Protein AF-A0A080LVT1-F1 (afdb_monomer_lite)

Secondary structure (DSSP, 8-state):
-HHHHHHHHHHHHHHHHHHHHHHHHHHHHHHHHHHHHH--GGG--HHHHHHHHHHHHHHHTS-HHHHHHHHHHHHHHHHHHHHH--

Foldseek 3Di:
DVVVVVVVVVVVVVVVVVVVVLLVVLQVLLVLVVVLVPDDLVPDDPVCNVVSVVSVVVNVPDDPVSNVSSVVSNVVVVVVVVVVVD

pLDDT: mean 88.39, std 9.92, range [55.06, 97.06]

Structure (mmCIF, N/CA/C/O backbone):
data_AF-A0A080LVT1-F1
#
_entry.id   AF-A0A080LVT1-F1
#
loop_
_atom_site.group_PDB
_atom_site.id
_atom_site.type_symbol
_atom_site.label_atom_id
_atom_site.label_alt_id
_atom_site.label_comp_id
_atom_site.label_asym_id
_atom_site.label_entity_id
_atom_site.label_seq_id
_atom_site.pdbx_PDB_ins_code
_atom_site.Cartn_x
_atom_site.Cartn_y
_atom_site.Cartn_z
_atom_site.occupancy
_atom_site.B_iso_or_equiv
_atom_site.auth_seq_id
_atom_site.auth_comp_id
_atom_site.auth_asym_id
_atom_site.auth_atom_id
_atom_site.pdbx_PDB_model_num
ATOM 1 N N . MET A 1 1 ? 27.107 -3.157 -32.564 1.00 55.06 1 MET A N 1
ATOM 2 C CA . MET A 1 1 ? 27.831 -3.703 -31.393 1.00 55.06 1 MET A CA 1
ATOM 3 C C . MET A 1 1 ? 26.821 -4.499 -30.570 1.00 55.06 1 MET A C 1
ATOM 5 O O . MET A 1 1 ? 26.150 -3.891 -29.746 1.00 55.06 1 MET A O 1
ATOM 9 N N . PRO A 1 2 ? 26.674 -5.812 -30.815 1.00 66.25 2 PRO A N 1
ATOM 10 C CA . PRO A 1 2 ? 25.551 -6.629 -30.321 1.00 66.25 2 PRO A CA 1
ATOM 11 C C . PRO A 1 2 ? 25.398 -6.643 -28.788 1.00 66.25 2 PRO A C 1
ATOM 13 O O . PRO A 1 2 ? 24.285 -6.657 -28.279 1.00 66.25 2 PRO A O 1
ATOM 16 N N . HIS A 1 3 ? 26.493 -6.500 -28.035 1.00 70.62 3 HIS A N 1
ATOM 17 C CA . HIS A 1 3 ? 26.453 -6.466 -26.565 1.00 70.62 3 HIS A CA 1
ATOM 18 C C . HIS A 1 3 ? 25.793 -5.223 -25.955 1.00 70.62 3 HIS A C 1
ATOM 20 O O . HIS A 1 3 ? 25.448 -5.235 -24.774 1.00 70.62 3 HIS A O 1
ATOM 26 N N . ARG A 1 4 ? 25.650 -4.119 -26.705 1.00 79.94 4 ARG A N 1
ATOM 27 C CA . ARG A 1 4 ? 24.884 -2.959 -26.215 1.00 79.94 4 ARG A CA 1
ATOM 28 C C . ARG A 1 4 ? 23.388 -3.235 -26.280 1.00 79.94 4 ARG A C 1
ATOM 30 O O . ARG A 1 4 ? 22.695 -2.922 -25.320 1.00 79.94 4 ARG A O 1
ATOM 37 N N . ASP A 1 5 ? 22.929 -3.854 -27.360 1.00 82.69 5 ASP A N 1
ATOM 38 C CA . ASP A 1 5 ? 21.512 -4.152 -27.574 1.00 82.69 5 ASP A CA 1
ATOM 39 C C . ASP A 1 5 ? 21.015 -5.214 -26.577 1.00 82.69 5 ASP A C 1
ATOM 41 O O . ASP A 1 5 ? 19.951 -5.053 -25.982 1.00 82.69 5 ASP A O 1
ATOM 45 N N . GLU A 1 6 ? 21.840 -6.225 -26.277 1.00 85.50 6 GLU A N 1
ATOM 46 C CA . GLU A 1 6 ? 21.564 -7.220 -25.226 1.00 85.50 6 GLU A CA 1
ATOM 47 C C . GLU A 1 6 ? 21.418 -6.574 -23.840 1.00 85.50 6 GLU A C 1
ATOM 49 O O . GLU A 1 6 ? 20.448 -6.832 -23.129 1.00 85.50 6 GLU A O 1
ATOM 54 N N . LYS A 1 7 ? 22.339 -5.677 -23.460 1.00 86.25 7 LYS A N 1
ATOM 55 C CA . LYS A 1 7 ? 22.269 -4.970 -22.170 1.00 86.25 7 LYS A CA 1
ATOM 56 C C . LYS A 1 7 ? 21.043 -4.068 -22.064 1.00 86.25 7 LYS A C 1
ATOM 58 O O . LYS A 1 7 ? 20.424 -4.018 -21.006 1.00 86.25 7 LYS A O 1
ATOM 63 N N . VAL A 1 8 ? 20.686 -3.369 -23.141 1.00 92.00 8 VAL A N 1
ATOM 64 C CA . VAL A 1 8 ? 19.473 -2.538 -23.183 1.00 92.00 8 VAL A CA 1
ATOM 65 C C . VAL A 1 8 ? 18.227 -3.409 -23.017 1.00 92.00 8 VAL A C 1
ATOM 67 O O . VAL A 1 8 ? 17.346 -3.058 -22.235 1.00 92.00 8 VAL A O 1
ATOM 70 N N . SER A 1 9 ? 18.181 -4.571 -23.673 1.00 91.44 9 SER A N 1
ATOM 71 C CA . SER A 1 9 ? 17.077 -5.523 -23.517 1.00 91.44 9 SER A CA 1
ATOM 72 C C . SER A 1 9 ? 16.968 -6.064 -22.089 1.00 91.44 9 SER A C 1
ATOM 74 O O . SER A 1 9 ? 15.862 -6.168 -21.563 1.00 91.44 9 SER A O 1
ATOM 76 N N . MET A 1 10 ? 18.094 -6.393 -21.448 1.00 91.56 10 MET A N 1
ATOM 77 C CA . MET A 1 10 ? 18.099 -6.885 -20.065 1.00 91.56 10 MET A CA 1
ATOM 78 C C . MET A 1 10 ? 17.606 -5.824 -19.075 1.00 91.56 10 MET A C 1
ATOM 80 O O . MET A 1 10 ? 16.773 -6.128 -18.226 1.00 91.56 10 MET A O 1
ATOM 84 N N . LEU A 1 11 ? 18.058 -4.573 -19.217 1.00 93.31 11 LEU A N 1
ATOM 85 C CA . LEU A 1 11 ? 17.604 -3.462 -18.372 1.00 93.31 11 LEU A CA 1
ATOM 86 C C . LEU A 1 11 ? 16.109 -3.169 -18.558 1.00 93.31 11 LEU A C 1
ATOM 88 O O . LEU A 1 11 ? 15.414 -2.885 -17.586 1.00 93.31 11 LEU A O 1
ATOM 92 N N . GLY A 1 12 ? 15.604 -3.254 -19.794 1.00 93.62 12 GLY A N 1
ATOM 93 C CA . GLY A 1 12 ? 14.176 -3.095 -20.074 1.00 93.62 12 GLY A CA 1
ATOM 94 C C . GLY A 1 12 ? 13.324 -4.141 -19.353 1.00 93.62 12 GLY A C 1
ATOM 95 O O . GLY A 1 12 ? 12.320 -3.795 -18.735 1.00 93.62 12 GLY A O 1
ATOM 96 N N . HIS A 1 13 ? 13.767 -5.399 -19.363 1.00 94.56 13 HIS A N 1
ATOM 97 C CA . HIS A 1 13 ? 13.085 -6.476 -18.649 1.00 94.56 13 HIS A CA 1
ATOM 98 C C . HIS A 1 13 ? 13.097 -6.273 -17.126 1.00 94.56 13 HIS A C 1
ATOM 100 O O . HIS A 1 13 ? 12.080 -6.462 -16.462 1.00 94.56 13 HIS A O 1
ATOM 106 N N . GLU A 1 14 ? 14.227 -5.843 -16.563 1.00 96.12 14 GLU A N 1
ATOM 107 C CA . GLU A 1 14 ? 14.338 -5.574 -15.126 1.00 96.12 14 GLU A CA 1
ATOM 108 C C . GLU A 1 14 ? 13.429 -4.415 -14.686 1.00 96.12 14 GLU A C 1
ATOM 110 O O . GLU A 1 14 ? 12.750 -4.506 -13.662 1.00 96.12 14 GLU A O 1
ATOM 115 N N . LEU A 1 15 ? 13.329 -3.359 -15.500 1.00 95.81 15 LEU A N 1
ATOM 116 C CA . LEU A 1 15 ? 12.383 -2.267 -15.265 1.00 95.81 15 LEU A CA 1
ATOM 117 C C . LEU A 1 15 ? 10.927 -2.734 -15.318 1.00 95.81 15 LEU A C 1
ATOM 119 O O . LEU A 1 15 ? 10.124 -2.293 -14.499 1.00 95.81 15 LEU A O 1
ATOM 123 N N . GLU A 1 16 ? 10.575 -3.622 -16.245 1.00 95.75 16 GLU A N 1
ATOM 124 C CA . GLU A 1 16 ? 9.222 -4.176 -16.338 1.00 95.75 16 GLU A CA 1
ATOM 125 C C . GLU A 1 16 ? 8.857 -4.991 -15.088 1.00 95.75 16 GLU A C 1
ATOM 127 O O . GLU A 1 16 ? 7.764 -4.831 -14.533 1.00 95.75 16 GLU A O 1
ATOM 132 N N . LEU A 1 17 ? 9.795 -5.799 -14.581 1.00 95.69 17 LEU A N 1
ATOM 133 C CA . LEU A 1 17 ? 9.624 -6.524 -13.321 1.00 95.69 17 LEU A CA 1
ATOM 134 C C . LEU A 1 17 ? 9.409 -5.562 -12.144 1.00 95.69 17 LEU A C 1
ATOM 136 O O . LEU A 1 17 ? 8.446 -5.728 -11.390 1.00 95.69 17 LEU A O 1
ATOM 140 N N . LEU A 1 18 ? 10.243 -4.523 -12.028 1.00 97.06 18 LEU A N 1
ATOM 141 C CA . LEU A 1 18 ? 10.127 -3.500 -10.983 1.00 97.06 18 LEU A CA 1
ATOM 142 C C . LEU A 1 18 ? 8.813 -2.711 -11.079 1.00 97.06 18 LEU A C 1
ATOM 144 O O . LEU A 1 18 ? 8.177 -2.440 -10.060 1.00 97.06 18 LEU A O 1
ATOM 148 N N . MET A 1 19 ? 8.363 -2.369 -12.288 1.00 95.38 19 MET A N 1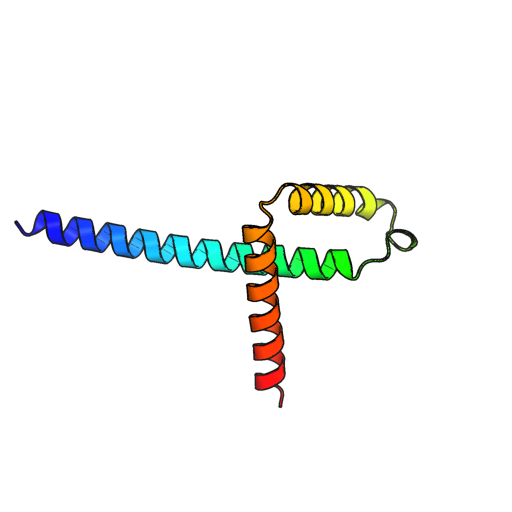
ATOM 149 C CA . MET A 1 19 ? 7.067 -1.719 -12.513 1.00 95.38 19 MET A CA 1
ATOM 150 C C . MET A 1 19 ? 5.914 -2.621 -12.056 1.00 95.38 19 MET A C 1
ATOM 152 O O . MET A 1 19 ? 4.980 -2.153 -11.401 1.00 95.38 19 MET A O 1
ATOM 156 N N . GLY A 1 20 ? 5.998 -3.922 -12.346 1.00 94.56 20 GLY A N 1
ATOM 157 C CA . GLY A 1 20 ? 5.019 -4.906 -11.896 1.00 94.56 20 GLY A CA 1
ATOM 158 C C . GLY A 1 20 ? 4.992 -5.072 -10.374 1.00 94.56 20 GLY A C 1
ATOM 159 O O . GLY A 1 20 ? 3.920 -5.219 -9.785 1.00 94.56 20 GLY A O 1
ATOM 160 N N . GLU A 1 21 ? 6.147 -5.047 -9.712 1.00 96.44 21 GLU A N 1
ATOM 161 C CA . GLU A 1 21 ? 6.226 -5.086 -8.248 1.00 96.44 21 GLU A CA 1
ATOM 162 C C . GLU A 1 21 ? 5.687 -3.799 -7.612 1.00 96.44 21 GLU A C 1
ATOM 164 O O . GLU A 1 21 ? 4.853 -3.871 -6.705 1.00 96.44 21 GLU A O 1
ATOM 169 N N . ARG A 1 22 ? 6.043 -2.625 -8.158 1.00 95.44 22 ARG A N 1
ATOM 170 C CA . ARG A 1 22 ? 5.467 -1.334 -7.742 1.00 95.44 22 ARG A CA 1
ATOM 171 C C . ARG A 1 22 ? 3.943 -1.369 -7.813 1.00 95.44 22 ARG A C 1
ATOM 173 O O . ARG A 1 22 ? 3.286 -0.934 -6.871 1.00 95.44 22 ARG A O 1
ATOM 180 N N . GLN A 1 23 ? 3.375 -1.900 -8.895 1.00 94.12 23 GLN A N 1
ATOM 181 C CA . GLN A 1 23 ? 1.924 -1.968 -9.053 1.00 94.12 23 GLN A CA 1
ATOM 182 C C . GLN A 1 23 ? 1.259 -2.828 -7.968 1.00 94.12 23 GLN A C 1
ATOM 184 O O . GLN A 1 23 ? 0.227 -2.441 -7.422 1.00 94.12 23 GLN A O 1
ATOM 189 N N . ARG A 1 24 ? 1.866 -3.963 -7.608 1.00 94.81 24 ARG A N 1
ATOM 190 C CA . ARG A 1 24 ? 1.366 -4.835 -6.530 1.00 94.81 24 ARG A CA 1
ATOM 191 C C . ARG A 1 24 ? 1.436 -4.143 -5.172 1.00 94.81 24 ARG A C 1
ATOM 193 O O . ARG A 1 24 ? 0.484 -4.218 -4.400 1.00 94.81 24 ARG A O 1
ATOM 200 N N . LEU A 1 25 ? 2.518 -3.416 -4.897 1.00 95.50 25 LEU A N 1
ATOM 201 C CA . LEU A 1 25 ? 2.638 -2.619 -3.674 1.00 95.50 25 LEU A CA 1
ATOM 202 C C . LEU A 1 25 ? 1.572 -1.520 -3.609 1.00 95.50 25 LEU A C 1
ATOM 204 O O . LEU A 1 25 ? 0.939 -1.357 -2.569 1.00 95.50 25 LEU A O 1
ATOM 208 N N . LEU A 1 26 ? 1.313 -0.819 -4.717 1.00 95.44 26 LEU A N 1
ATOM 209 C CA . LEU A 1 26 ? 0.241 0.177 -4.793 1.00 95.44 26 LEU A CA 1
ATOM 210 C C . LEU A 1 26 ? -1.135 -0.434 -4.509 1.00 95.44 26 LEU A C 1
ATOM 212 O O . LEU A 1 26 ? -1.919 0.163 -3.775 1.00 95.44 26 LEU A O 1
ATOM 216 N N . GLN A 1 27 ? -1.419 -1.636 -5.015 1.00 94.56 27 GLN A N 1
ATOM 217 C CA . GLN A 1 27 ? -2.665 -2.343 -4.701 1.00 94.56 27 GLN A CA 1
ATOM 218 C C . GLN A 1 27 ? -2.778 -2.662 -3.202 1.00 94.56 27 GLN A C 1
ATOM 220 O O . GLN A 1 27 ? -3.814 -2.395 -2.598 1.00 94.56 27 GLN A O 1
ATOM 225 N N . VAL A 1 28 ? -1.716 -3.178 -2.574 1.00 95.38 28 VAL A N 1
ATOM 226 C CA . VAL A 1 28 ? -1.714 -3.498 -1.133 1.00 95.38 28 VAL A CA 1
ATOM 227 C C . VAL A 1 28 ? -1.890 -2.241 -0.279 1.00 95.38 28 VAL A C 1
ATOM 229 O O . VAL A 1 28 ? -2.700 -2.229 0.652 1.00 95.38 28 VAL A O 1
ATOM 232 N N . VAL A 1 29 ? -1.167 -1.169 -0.605 1.00 95.88 29 VAL A N 1
ATOM 233 C CA . VAL A 1 29 ? -1.285 0.128 0.076 1.00 95.88 29 VAL A CA 1
ATOM 234 C C . VAL A 1 29 ? -2.699 0.683 -0.082 1.00 95.88 29 VAL A C 1
ATOM 236 O O . VAL A 1 29 ? -3.305 1.088 0.907 1.00 95.88 29 VAL A O 1
ATOM 239 N N . GLY A 1 30 ? -3.257 0.643 -1.294 1.00 94.94 30 GLY A N 1
ATOM 240 C CA . GLY A 1 30 ? -4.609 1.116 -1.579 1.00 94.94 30 GLY A CA 1
ATOM 241 C C . GLY A 1 30 ? -5.677 0.330 -0.822 1.00 94.94 30 GLY A C 1
ATOM 242 O O .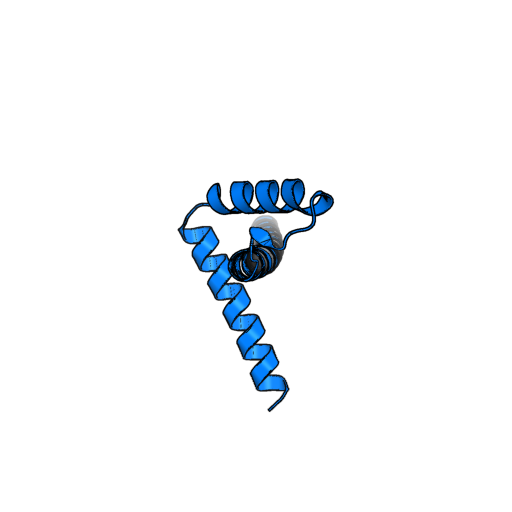 GLY A 1 30 ? -6.581 0.927 -0.241 1.00 94.94 30 GLY A O 1
ATOM 243 N N . ALA A 1 31 ? -5.539 -0.997 -0.758 1.00 94.25 31 ALA A N 1
ATOM 244 C CA . ALA A 1 31 ? -6.451 -1.871 -0.016 1.00 94.25 31 ALA A CA 1
ATOM 245 C C . ALA A 1 31 ? -6.396 -1.576 1.481 1.00 94.25 31 ALA A C 1
ATOM 247 O O . ALA A 1 31 ? -7.426 -1.479 2.145 1.00 94.25 31 ALA A O 1
ATOM 248 N N . THR A 1 32 ? -5.187 -1.371 1.997 1.00 94.44 32 THR A N 1
ATOM 249 C CA . THR A 1 32 ? -4.963 -1.030 3.399 1.00 94.44 32 THR A CA 1
ATOM 250 C C . THR A 1 32 ? -5.532 0.350 3.731 1.00 94.44 32 THR A C 1
ATOM 252 O O . THR A 1 32 ? -6.174 0.510 4.765 1.00 94.44 32 THR A O 1
ATOM 255 N N . ALA A 1 33 ? -5.369 1.338 2.848 1.00 93.62 33 ALA A N 1
ATOM 256 C CA . ALA A 1 33 ? -5.944 2.669 3.019 1.00 93.62 33 ALA A CA 1
ATOM 257 C C . ALA A 1 33 ? -7.480 2.639 3.008 1.00 93.62 33 ALA A C 1
ATOM 259 O O . ALA A 1 33 ? -8.109 3.232 3.882 1.00 93.62 33 ALA A O 1
ATOM 260 N N . ALA A 1 34 ? -8.085 1.903 2.070 1.00 91.56 34 ALA A N 1
ATOM 261 C CA . ALA A 1 34 ? -9.533 1.707 2.022 1.00 91.56 34 ALA A CA 1
ATOM 262 C C . ALA A 1 34 ? -10.055 0.988 3.277 1.00 91.56 34 ALA A C 1
ATOM 264 O O . ALA A 1 34 ? -11.072 1.390 3.840 1.00 91.56 34 ALA A O 1
ATOM 265 N N . LEU A 1 35 ? -9.327 -0.028 3.753 1.00 89.88 35 LEU A N 1
ATOM 266 C CA . LEU A 1 35 ? -9.640 -0.725 4.996 1.00 89.88 35 LEU A CA 1
ATOM 267 C C . LEU A 1 35 ? -9.604 0.238 6.184 1.00 89.88 35 LEU A C 1
ATOM 269 O O . LEU A 1 35 ? -10.589 0.333 6.907 1.00 89.88 35 LEU A O 1
ATOM 273 N N . VAL A 1 36 ? -8.514 0.987 6.368 1.00 89.62 36 VAL A N 1
ATOM 274 C CA . VAL A 1 36 ? -8.384 1.956 7.468 1.00 89.62 36 VAL A CA 1
ATOM 275 C C . VAL A 1 36 ? -9.480 3.017 7.414 1.00 89.62 36 VAL A C 1
ATOM 277 O O . VAL A 1 36 ? -10.049 3.336 8.452 1.00 89.62 36 VAL A O 1
ATOM 280 N N . ALA A 1 37 ? -9.838 3.502 6.223 1.00 88.69 37 ALA A N 1
ATOM 281 C CA . ALA A 1 37 ? -10.939 4.447 6.045 1.00 88.69 37 ALA A CA 1
ATOM 282 C C . ALA A 1 37 ? -12.316 3.865 6.422 1.00 88.69 37 ALA A C 1
ATOM 284 O O . ALA A 1 37 ? -13.230 4.624 6.734 1.00 88.69 37 ALA A O 1
ATOM 285 N N . SER A 1 38 ? -12.472 2.537 6.395 1.00 86.94 38 SER A N 1
ATOM 286 C CA . SER A 1 38 ? -13.702 1.838 6.796 1.00 86.94 38 SER A CA 1
ATOM 287 C C . SER A 1 38 ? -13.743 1.429 8.274 1.00 86.94 38 SER A C 1
ATOM 289 O O . SER A 1 38 ? -14.788 0.992 8.755 1.00 86.94 38 SER A O 1
ATOM 291 N N . LEU A 1 39 ? -12.623 1.541 8.998 1.00 88.12 39 LEU A N 1
ATOM 292 C CA . LEU A 1 39 ? -12.535 1.155 10.405 1.00 88.12 39 LEU A CA 1
ATOM 293 C C . LEU A 1 39 ? -13.027 2.281 11.322 1.00 88.12 39 LEU A C 1
ATOM 295 O O . LEU A 1 39 ? -12.644 3.439 11.173 1.00 88.12 39 LEU A O 1
ATOM 299 N N . ASP A 1 40 ? -13.801 1.910 12.341 1.00 85.25 40 ASP A N 1
ATOM 300 C CA . ASP A 1 40 ? -14.124 2.784 13.468 1.00 85.25 40 ASP A CA 1
ATOM 301 C C . ASP A 1 40 ? -13.122 2.539 14.604 1.00 85.25 40 ASP A C 1
ATOM 303 O O . ASP A 1 40 ? -13.030 1.436 15.153 1.00 85.25 40 ASP A O 1
ATOM 307 N N . SER A 1 41 ? -12.361 3.574 14.963 1.00 77.56 41 SER A N 1
ATOM 308 C CA . SER A 1 41 ? -11.322 3.486 15.991 1.00 77.56 41 SER A CA 1
ATOM 309 C C . SER A 1 41 ? -11.870 3.189 17.387 1.00 77.56 41 SER A C 1
ATOM 311 O O . SER A 1 41 ? -11.142 2.639 18.214 1.00 77.56 41 SER A O 1
ATOM 313 N N . SER A 1 42 ? -13.148 3.485 17.641 1.00 83.75 42 SER A N 1
ATOM 314 C CA . SER A 1 42 ? -13.821 3.185 18.908 1.00 83.75 42 SER A CA 1
ATOM 315 C C . SER A 1 42 ? -14.148 1.698 19.081 1.00 83.75 42 SER A C 1
ATOM 317 O O . SER A 1 42 ? -14.288 1.223 20.208 1.00 83.75 42 SER A O 1
ATOM 319 N N . LEU A 1 43 ? -14.217 0.951 17.974 1.00 88.44 43 LEU A N 1
ATOM 320 C CA . LEU A 1 43 ? -14.541 -0.477 17.943 1.00 88.44 43 LEU A CA 1
ATOM 321 C C . LEU A 1 43 ? -13.296 -1.367 17.818 1.00 88.44 43 LEU A C 1
ATOM 323 O O . LEU A 1 43 ? -13.406 -2.595 17.810 1.00 88.44 43 LEU A O 1
ATOM 327 N N . LEU A 1 44 ? -12.104 -0.771 17.720 1.00 87.12 44 LEU A N 1
ATOM 328 C CA . LEU A 1 44 ? -10.863 -1.524 17.581 1.00 87.12 44 LEU A CA 1
ATOM 329 C C . LEU A 1 44 ? -10.496 -2.237 18.894 1.00 87.12 44 LEU A C 1
ATOM 331 O O . LEU A 1 44 ? -10.395 -1.597 19.945 1.00 87.12 44 LEU A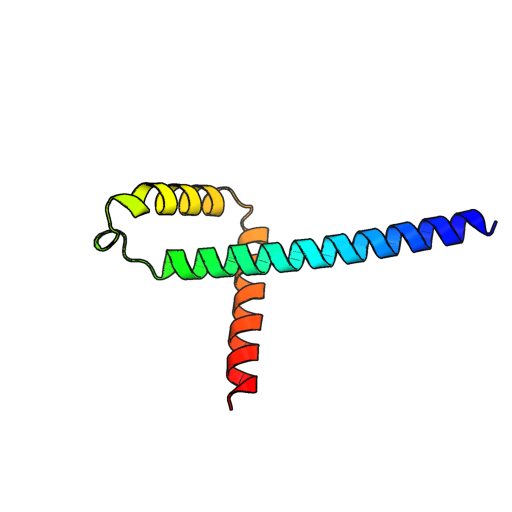 O 1
ATOM 335 N N . PRO A 1 45 ? -10.201 -3.551 18.859 1.00 91.62 45 PRO A N 1
ATOM 336 C CA . PRO A 1 45 ? -9.696 -4.251 20.032 1.00 91.62 45 PRO A CA 1
ATOM 337 C C . PRO A 1 45 ? -8.333 -3.679 20.443 1.00 91.62 45 PRO A C 1
ATOM 339 O O . PRO A 1 45 ? -7.504 -3.366 19.587 1.00 91.62 45 PRO A O 1
ATOM 342 N N . GLN A 1 46 ? -8.057 -3.599 21.752 1.00 88.50 46 GLN A N 1
ATOM 343 C CA . GLN A 1 46 ? -6.827 -2.981 22.280 1.00 88.50 46 GLN A CA 1
ATOM 344 C C . GLN A 1 46 ? -5.536 -3.534 21.650 1.00 88.50 46 GLN A C 1
ATOM 346 O O . GLN A 1 46 ? -4.591 -2.781 21.416 1.00 88.50 46 GLN A O 1
ATOM 351 N N . GLY A 1 47 ? -5.508 -4.830 21.318 1.00 90.19 47 GLY A N 1
ATOM 352 C CA . GLY A 1 47 ? -4.371 -5.466 20.646 1.00 90.19 47 GLY A CA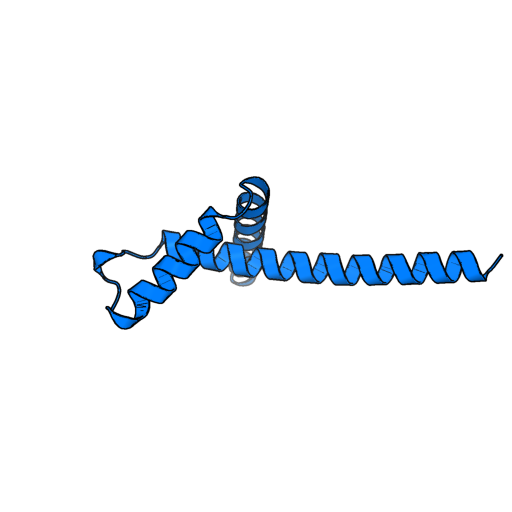 1
ATOM 353 C C . GLY A 1 47 ? -4.114 -4.963 19.219 1.00 90.19 47 GLY A C 1
ATOM 354 O O . GLY A 1 47 ? -2.974 -4.993 18.765 1.00 90.19 47 GLY A O 1
ATOM 355 N N . ALA A 1 48 ? -5.138 -4.458 18.525 1.00 89.88 48 ALA A N 1
ATOM 356 C CA . ALA A 1 48 ? -5.039 -3.965 17.152 1.00 89.88 48 ALA A CA 1
ATOM 357 C C . ALA A 1 48 ? -4.738 -2.461 17.062 1.00 89.88 48 ALA A C 1
ATOM 359 O O . ALA A 1 48 ? -4.276 -2.006 16.018 1.00 89.88 48 ALA A O 1
ATOM 360 N N . ILE A 1 49 ? -4.941 -1.692 18.141 1.00 89.56 49 ILE A N 1
ATOM 361 C CA . ILE A 1 49 ? -4.761 -0.227 18.142 1.00 89.56 49 ILE A CA 1
ATOM 362 C C . ILE A 1 49 ? -3.343 0.164 17.709 1.00 89.56 49 ILE A C 1
ATOM 364 O O . ILE A 1 49 ? -3.167 1.060 16.887 1.00 89.56 49 ILE A O 1
ATOM 368 N N . LYS A 1 50 ? -2.313 -0.525 18.223 1.00 90.94 50 LYS A N 1
ATOM 369 C CA . LYS A 1 50 ? -0.917 -0.236 17.852 1.00 90.94 50 LYS A CA 1
ATOM 370 C C . LYS A 1 50 ? -0.669 -0.474 16.363 1.00 90.94 50 LYS A C 1
ATOM 372 O O . LYS A 1 50 ? -0.069 0.374 15.713 1.00 90.94 50 LYS A O 1
ATOM 377 N N . SER A 1 51 ? -1.162 -1.588 15.826 1.00 91.81 51 SER A N 1
ATOM 378 C CA . SER A 1 51 ? -1.027 -1.920 14.406 1.00 91.81 51 SER A CA 1
ATOM 379 C C . SER A 1 51 ? -1.779 -0.925 13.521 1.00 91.81 51 SER A C 1
ATOM 381 O O . SER A 1 51 ? -1.221 -0.447 12.540 1.00 91.81 51 SER A O 1
ATOM 383 N N . ALA A 1 52 ? -3.002 -0.544 13.901 1.00 91.19 52 ALA A N 1
ATOM 384 C CA . ALA A 1 52 ? -3.788 0.457 13.183 1.00 91.19 52 ALA A CA 1
ATOM 385 C C . ALA A 1 52 ? -3.094 1.830 13.164 1.00 91.19 52 ALA A C 1
ATOM 387 O O . ALA A 1 52 ? -3.022 2.471 12.117 1.00 91.19 52 ALA A O 1
ATOM 388 N N . ASN A 1 53 ? -2.510 2.252 14.291 1.00 90.75 53 ASN A N 1
ATOM 389 C CA . ASN A 1 53 ? -1.740 3.495 14.366 1.00 90.75 53 ASN A CA 1
ATOM 390 C C . ASN A 1 53 ? -0.478 3.454 13.502 1.00 90.75 53 ASN A C 1
ATOM 392 O O . ASN A 1 53 ? -0.176 4.438 12.829 1.00 90.75 53 ASN A O 1
ATOM 396 N N . LEU A 1 54 ? 0.249 2.331 13.500 1.00 94.00 54 LEU A N 1
ATOM 397 C CA . LEU A 1 54 ? 1.418 2.160 12.636 1.00 94.00 54 LEU A CA 1
ATOM 398 C C . LEU A 1 54 ? 1.029 2.293 11.164 1.00 94.00 54 LEU A C 1
ATOM 400 O O . LEU A 1 54 ? 1.637 3.083 10.452 1.00 94.00 54 LEU A O 1
ATOM 404 N N . VAL A 1 55 ? -0.024 1.595 10.737 1.00 93.88 55 VAL A N 1
ATOM 405 C CA . VAL A 1 55 ? -0.522 1.670 9.360 1.00 93.88 55 VAL A CA 1
ATOM 406 C C . VAL A 1 55 ? -0.958 3.092 9.003 1.00 93.88 55 VAL A C 1
ATOM 408 O O . VAL A 1 55 ? -0.548 3.605 7.969 1.00 93.88 55 VAL A O 1
ATOM 411 N N . SER A 1 56 ? -1.741 3.751 9.859 1.00 93.00 56 SER A N 1
ATOM 412 C CA . SER A 1 56 ? -2.203 5.125 9.625 1.00 93.00 56 SER A CA 1
ATOM 413 C C . SER A 1 56 ? -1.033 6.106 9.494 1.00 93.00 56 SER A C 1
ATOM 415 O O . SER A 1 56 ? -0.978 6.892 8.551 1.00 93.00 56 SER A O 1
ATOM 417 N N . SER A 1 57 ? -0.039 6.004 10.381 1.00 94.38 57 SER A N 1
ATOM 418 C CA . SER A 1 57 ? 1.182 6.813 10.313 1.00 94.38 57 SER A CA 1
ATOM 419 C C . SER A 1 57 ? 1.969 6.554 9.024 1.00 94.38 57 SER A C 1
ATOM 421 O O . SER A 1 57 ? 2.350 7.496 8.334 1.00 94.38 57 SER A O 1
ATOM 423 N N . SER A 1 58 ? 2.158 5.284 8.651 1.00 95.19 58 SER A N 1
ATOM 424 C CA . SER A 1 58 ? 2.843 4.913 7.411 1.00 95.19 58 SER A CA 1
ATOM 425 C C . SER A 1 58 ? 2.114 5.412 6.166 1.00 95.19 58 SER A C 1
ATOM 427 O O . SER A 1 58 ? 2.771 5.905 5.256 1.00 95.19 58 SER A O 1
ATOM 429 N N . LEU A 1 59 ? 0.780 5.337 6.127 1.00 94.75 59 LEU A N 1
ATOM 430 C CA . LEU A 1 59 ? -0.024 5.870 5.023 1.00 94.75 59 LEU A CA 1
ATOM 431 C C . LEU A 1 59 ? 0.099 7.393 4.919 1.00 94.75 59 LEU A C 1
ATOM 433 O O . LEU A 1 59 ? 0.283 7.912 3.823 1.00 94.75 59 LEU A O 1
ATOM 437 N N . ASN A 1 60 ? 0.062 8.100 6.051 1.00 92.94 60 ASN A N 1
ATOM 438 C CA . ASN A 1 60 ? 0.206 9.557 6.094 1.00 92.94 60 ASN A CA 1
ATOM 439 C C . ASN A 1 60 ? 1.624 10.040 5.747 1.00 92.94 60 ASN A C 1
ATOM 441 O O . ASN A 1 60 ? 1.801 11.201 5.389 1.00 92.94 60 ASN A O 1
ATOM 445 N N . ALA A 1 61 ? 2.635 9.175 5.859 1.00 96.38 61 ALA A N 1
ATOM 446 C CA . ALA A 1 61 ? 4.009 9.478 5.462 1.00 96.38 61 ALA A CA 1
ATOM 447 C C . ALA A 1 61 ? 4.256 9.319 3.950 1.00 96.38 61 ALA A C 1
ATOM 449 O O . ALA A 1 61 ? 5.310 9.729 3.459 1.00 96.38 61 ALA A O 1
ATOM 450 N N . LEU A 1 62 ? 3.324 8.712 3.205 1.00 94.56 62 LEU A N 1
ATOM 451 C CA . LEU A 1 62 ? 3.451 8.569 1.757 1.00 94.56 62 LEU A CA 1
ATOM 452 C C . LEU A 1 62 ? 3.193 9.905 1.042 1.00 94.56 62 LEU A C 1
ATOM 454 O O . LEU A 1 62 ? 2.349 10.688 1.482 1.00 94.56 62 LEU A O 1
ATOM 458 N N . PRO A 1 63 ? 3.849 10.151 -0.107 1.00 96.19 63 PRO A N 1
ATOM 459 C CA . PRO A 1 63 ? 3.483 11.254 -0.985 1.00 96.19 63 PRO A CA 1
ATOM 460 C C . PRO A 1 63 ? 2.014 11.164 -1.408 1.00 96.19 63 PRO A C 1
ATOM 462 O O . PRO A 1 63 ? 1.511 10.076 -1.702 1.00 96.19 63 PRO A O 1
ATOM 465 N N . GLU A 1 64 ? 1.339 12.311 -1.503 1.00 94.25 64 GLU A N 1
ATOM 466 C CA . GLU A 1 64 ? -0.080 12.361 -1.872 1.00 94.25 64 GLU A CA 1
ATOM 467 C C . GLU A 1 64 ? -0.340 11.732 -3.251 1.00 94.25 64 GLU A C 1
ATOM 469 O O . GLU A 1 64 ? -1.327 11.021 -3.432 1.00 94.25 64 GLU A O 1
ATOM 474 N N . GLU A 1 65 ? 0.570 11.932 -4.208 1.00 95.44 65 GLU A N 1
ATOM 475 C CA . GLU A 1 65 ? 0.516 11.287 -5.526 1.00 95.44 65 GLU A CA 1
ATOM 476 C C . GLU A 1 65 ? 0.515 9.755 -5.418 1.00 95.44 65 GLU A C 1
ATOM 478 O O . GLU A 1 65 ? -0.339 9.094 -6.000 1.00 95.44 65 GLU A O 1
ATOM 483 N N . THR A 1 66 ? 1.392 9.191 -4.585 1.00 94.88 66 THR A N 1
ATOM 484 C CA . THR A 1 66 ? 1.511 7.745 -4.376 1.00 94.88 66 THR A CA 1
ATOM 485 C C . THR A 1 66 ? 0.258 7.186 -3.717 1.00 94.88 66 THR A C 1
ATOM 487 O O . THR A 1 66 ? -0.208 6.107 -4.079 1.00 94.88 66 THR A O 1
ATOM 490 N N . LEU A 1 67 ? -0.315 7.917 -2.758 1.00 94.69 67 LEU A N 1
ATOM 491 C CA . LEU A 1 67 ? -1.553 7.505 -2.106 1.00 94.69 67 LEU A CA 1
ATOM 492 C C . LEU A 1 67 ? -2.734 7.528 -3.088 1.00 94.69 67 LEU A C 1
ATOM 494 O O . LEU A 1 67 ? -3.554 6.609 -3.087 1.00 94.69 67 LEU A O 1
ATOM 498 N N . ARG A 1 68 ? -2.804 8.540 -3.961 1.00 94.31 68 ARG A N 1
ATOM 499 C CA . ARG A 1 68 ? -3.812 8.613 -5.029 1.00 94.31 68 ARG A CA 1
ATOM 500 C C . ARG A 1 68 ? -3.655 7.469 -6.029 1.00 94.31 68 ARG A C 1
ATOM 502 O O . ARG A 1 68 ? -4.652 6.813 -6.329 1.00 94.31 68 ARG A O 1
ATOM 509 N N . ASP A 1 69 ? -2.432 7.187 -6.475 1.00 95.19 69 ASP A N 1
ATOM 510 C CA . ASP A 1 69 ? -2.117 6.048 -7.346 1.00 95.19 69 ASP A CA 1
ATOM 511 C C . ASP A 1 69 ? -2.559 4.722 -6.710 1.00 95.19 69 ASP A C 1
ATOM 513 O O . ASP A 1 69 ? -3.190 3.888 -7.359 1.00 95.19 69 ASP A O 1
ATOM 517 N N . ALA A 1 70 ? -2.276 4.537 -5.418 1.00 95.50 70 ALA A N 1
ATOM 518 C CA . ALA A 1 70 ? -2.647 3.341 -4.670 1.00 95.50 70 ALA A CA 1
ATOM 519 C C . ALA A 1 70 ? -4.173 3.168 -4.573 1.00 95.50 70 ALA A C 1
ATOM 521 O O . ALA A 1 70 ? -4.707 2.090 -4.845 1.00 95.50 70 ALA A O 1
ATOM 522 N N . LEU A 1 71 ? -4.900 4.240 -4.240 1.00 93.69 71 LEU A N 1
ATOM 523 C CA . LEU A 1 71 ? -6.365 4.226 -4.183 1.00 93.69 71 LEU A CA 1
ATOM 524 C C . LEU A 1 71 ? -6.996 3.975 -5.560 1.00 93.69 71 LEU A C 1
ATOM 526 O O . LEU A 1 71 ? -7.989 3.250 -5.653 1.00 93.69 71 LEU A O 1
ATOM 530 N N . ALA A 1 72 ? -6.423 4.534 -6.629 1.00 93.75 72 ALA A N 1
ATOM 531 C CA . ALA A 1 72 ? -6.865 4.283 -7.998 1.00 93.75 72 ALA A CA 1
ATOM 532 C C . ALA A 1 72 ? -6.637 2.818 -8.404 1.00 93.75 72 ALA A C 1
ATOM 534 O O . ALA A 1 72 ? -7.545 2.182 -8.941 1.00 93.75 72 ALA A O 1
ATOM 535 N N . ALA A 1 73 ? -5.465 2.261 -8.081 1.00 92.19 73 ALA A N 1
ATOM 536 C CA . ALA A 1 73 ? -5.132 0.865 -8.347 1.00 92.19 73 ALA A CA 1
ATOM 537 C C . ALA A 1 73 ? -6.114 -0.105 -7.672 1.00 92.19 73 ALA A C 1
ATOM 539 O O . ALA A 1 73 ? -6.520 -1.091 -8.287 1.00 92.19 73 ALA A O 1
ATOM 540 N N . VAL A 1 74 ? -6.532 0.182 -6.434 1.00 91.69 74 VAL A N 1
ATOM 541 C CA . VAL A 1 74 ? -7.498 -0.672 -5.730 1.00 91.69 74 VAL A CA 1
ATOM 542 C C . VAL A 1 74 ? -8.919 -0.527 -6.254 1.00 91.69 74 VAL A C 1
ATOM 544 O O . VAL A 1 74 ? -9.615 -1.530 -6.391 1.00 91.69 74 VAL A O 1
ATOM 547 N N . ARG A 1 75 ? -9.356 0.693 -6.589 1.00 88.50 75 ARG A N 1
ATOM 548 C CA . ARG A 1 75 ? -10.677 0.907 -7.199 1.00 88.50 75 ARG A CA 1
ATOM 549 C C . ARG A 1 75 ? -10.815 0.125 -8.499 1.00 88.50 75 ARG A C 1
ATOM 551 O O . ARG A 1 75 ? -11.823 -0.545 -8.687 1.00 88.50 75 ARG A O 1
ATOM 558 N N . ALA A 1 76 ? -9.779 0.147 -9.337 1.00 80.69 76 ALA A N 1
ATOM 559 C CA . ALA A 1 76 ? -9.752 -0.617 -10.577 1.00 80.69 76 ALA A CA 1
ATOM 560 C C . ALA A 1 76 ? -9.892 -2.134 -10.341 1.00 80.69 76 ALA A C 1
ATOM 562 O O . ALA A 1 76 ? -10.601 -2.803 -11.092 1.00 80.69 76 ALA A O 1
ATOM 563 N N . GLU A 1 77 ? -9.265 -2.683 -9.294 1.00 78.38 77 GLU A N 1
ATOM 564 C CA . GLU A 1 77 ? -9.396 -4.112 -8.972 1.00 78.38 77 GLU A CA 1
ATOM 565 C C . GLU A 1 77 ? -10.800 -4.456 -8.447 1.00 78.38 77 GLU A C 1
ATOM 567 O O . GLU A 1 77 ? -11.391 -5.438 -8.891 1.00 78.38 77 GLU A O 1
ATOM 572 N N . ILE A 1 78 ? -11.381 -3.615 -7.582 1.00 77.75 78 ILE A N 1
ATOM 573 C CA . ILE A 1 78 ? -12.753 -3.803 -7.075 1.00 77.75 78 ILE A CA 1
ATOM 574 C C . ILE A 1 78 ? -13.769 -3.753 -8.228 1.00 77.75 78 ILE A C 1
ATOM 576 O O . ILE A 1 78 ? -14.649 -4.607 -8.327 1.00 77.75 78 ILE A O 1
ATOM 580 N N . GLU A 1 79 ? -13.646 -2.780 -9.134 1.00 77.69 79 GLU A N 1
ATOM 581 C CA . GLU A 1 79 ? -14.521 -2.661 -10.308 1.00 77.69 79 GLU A CA 1
ATOM 582 C C . GLU A 1 79 ? -14.396 -3.865 -11.250 1.00 77.69 79 GLU A C 1
ATOM 584 O O . GLU A 1 79 ? -15.395 -4.350 -11.792 1.00 77.69 79 GLU A O 1
ATOM 589 N N . LYS A 1 80 ? -13.174 -4.378 -11.427 1.00 74.19 80 LYS A N 1
ATOM 590 C CA . LYS A 1 80 ? -12.909 -5.587 -12.206 1.00 74.19 80 LYS A CA 1
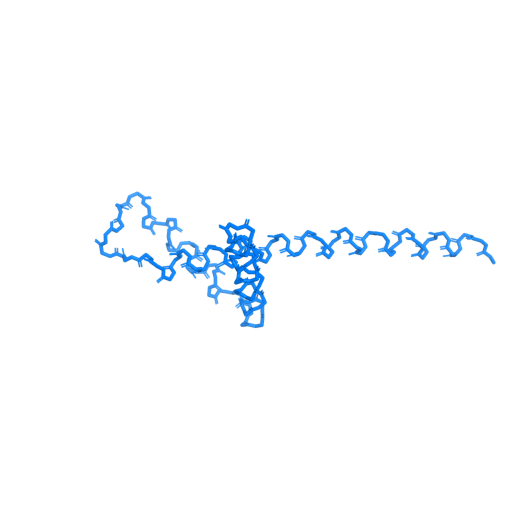ATOM 591 C C . LYS A 1 80 ? -13.565 -6.815 -11.571 1.00 74.19 80 LYS A C 1
ATOM 593 O O . LYS A 1 80 ? -14.215 -7.567 -12.293 1.00 74.19 80 LYS A O 1
ATOM 598 N N . GLU A 1 81 ? -13.466 -7.004 -10.254 1.00 71.19 81 GLU A N 1
ATOM 599 C CA . GLU A 1 81 ? -14.154 -8.103 -9.560 1.00 71.19 81 GLU A CA 1
ATOM 600 C C . GLU A 1 81 ? -15.680 -8.029 -9.704 1.00 71.19 81 GLU A C 1
ATOM 602 O O . GLU A 1 81 ? -16.321 -9.051 -9.956 1.00 71.19 81 GLU A O 1
ATOM 607 N N . VAL A 1 82 ? -16.272 -6.834 -9.591 1.00 68.88 82 VAL A N 1
ATOM 608 C CA . VAL A 1 82 ? -17.724 -6.638 -9.761 1.00 68.88 82 VAL A CA 1
ATOM 609 C C . VAL A 1 82 ? -18.171 -7.019 -11.174 1.00 68.88 82 VAL A C 1
ATOM 611 O O . VAL A 1 82 ? -19.169 -7.722 -11.337 1.00 68.88 82 VAL A O 1
ATOM 614 N N . ARG A 1 83 ? -17.407 -6.621 -12.198 1.00 65.31 83 ARG A N 1
ATOM 615 C CA . ARG A 1 83 ? -17.715 -6.924 -13.605 1.00 65.31 83 ARG A CA 1
ATOM 61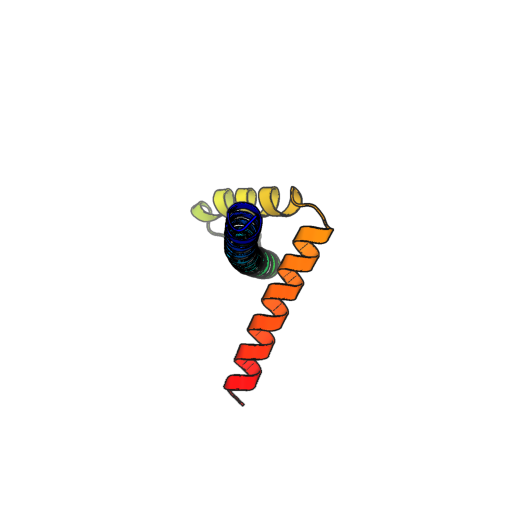6 C C . ARG A 1 83 ? -17.567 -8.409 -13.954 1.00 65.31 83 ARG A C 1
ATOM 618 O O . ARG A 1 83 ? -18.234 -8.874 -14.862 1.00 65.31 83 ARG A O 1
ATOM 625 N N . VAL A 1 84 ? -16.713 -9.157 -13.254 1.00 66.50 84 VAL A N 1
ATOM 626 C CA . VAL A 1 84 ? -16.572 -10.616 -13.450 1.00 66.50 84 VAL A CA 1
ATOM 627 C C . VAL A 1 84 ? -17.739 -11.397 -12.826 1.00 66.50 84 VAL A C 1
ATOM 629 O O . VAL A 1 84 ? -18.001 -12.530 -13.222 1.00 66.50 84 VAL A O 1
ATOM 632 N N . ARG A 1 85 ? -18.443 -10.814 -11.848 1.00 57.09 85 ARG A N 1
ATOM 633 C CA . ARG A 1 85 ? -19.561 -11.453 -11.129 1.00 57.09 85 ARG A CA 1
ATOM 634 C C . ARG A 1 85 ? -20.953 -11.084 -11.663 1.00 57.09 85 ARG A C 1
ATOM 636 O O . ARG A 1 85 ? -21.937 -11.552 -11.092 1.00 57.09 85 ARG A O 1
ATOM 643 N N . THR A 1 86 ? -21.039 -10.244 -12.696 1.00 55.16 86 THR A N 1
ATOM 644 C CA . THR A 1 86 ? -22.284 -9.823 -13.370 1.00 55.16 86 THR A CA 1
ATOM 645 C C . THR A 1 86 ? -22.343 -10.372 -14.785 1.00 55.16 86 THR A C 1
ATOM 647 O O . THR A 1 86 ? -23.474 -10.662 -15.231 1.00 55.16 86 THR A O 1
#

Organism: NCBI:txid327160

Sequence (86 aa):
MPHRDEKVSMLGHELELLMGERQRLLQVVGATAALVASLDSSLLPQGAIKSANLVSSSLNALPEETLRDALAAVRAEIEKEVRVRT

Radius of gyration: 18.47 Å; chains: 1; bounding box: 50×24×54 Å